Protein AF-A0A3M1J2Q9-F1 (afdb_monomer_lite)

pLDDT: mean 85.45, std 14.51, range [40.09, 98.12]

Sequence (84 aa):
MAREIIGTNPVLVDRLYKEAINLADEARTYFAVHSKVDRKRLNPMERVMYTCESLRISTRLMHVISWLMVRKAVANGELTEAEG

Structure (mmCIF, N/CA/C/O backbone):
data_AF-A0A3M1J2Q9-F1
#
_entry.id   AF-A0A3M1J2Q9-F1
#
loop_
_atom_site.group_PDB
_atom_site.id
_atom_site.type_symbol
_atom_site.label_atom_id
_atom_site.label_alt_id
_atom_site.label_comp_id
_atom_site.label_asym_id
_atom_site.label_entity_id
_atom_site.label_seq_id
_atom_site.pdbx_PDB_ins_code
_atom_site.Cartn_x
_atom_site.Cartn_y
_atom_site.Cartn_z
_atom_site.occupancy
_atom_site.B_iso_or_equiv
_atom_site.auth_seq_id
_atom_site.auth_comp_id
_atom_site.auth_asym_id
_atom_site.auth_atom_id
_atom_site.pdbx_PDB_model_num
ATOM 1 N N . MET A 1 1 ? -12.489 17.239 6.267 1.00 40.09 1 MET A N 1
ATOM 2 C CA . MET A 1 1 ? -13.717 16.653 5.688 1.00 40.09 1 MET A CA 1
ATOM 3 C C . MET A 1 1 ? -13.563 15.204 5.229 1.00 40.09 1 MET A C 1
ATOM 5 O O . MET A 1 1 ? -14.281 14.378 5.758 1.00 40.09 1 MET A O 1
ATOM 9 N N . ALA A 1 2 ? -12.644 14.824 4.326 1.00 41.66 2 ALA A N 1
ATOM 10 C CA . ALA A 1 2 ? -12.554 13.416 3.874 1.00 41.66 2 ALA A CA 1
ATOM 11 C C . ALA A 1 2 ? -12.049 12.409 4.940 1.00 41.66 2 ALA A C 1
ATOM 13 O O . ALA A 1 2 ? -12.306 11.215 4.826 1.00 41.66 2 ALA A O 1
ATOM 14 N N . ARG A 1 3 ? -11.351 12.881 5.985 1.00 48.72 3 ARG A N 1
ATOM 15 C CA . ARG A 1 3 ? -10.818 12.041 7.075 1.00 48.72 3 ARG A CA 1
ATOM 16 C C . ARG A 1 3 ? -11.877 11.520 8.057 1.00 48.72 3 ARG A C 1
ATOM 18 O O . ARG A 1 3 ? -11.638 10.492 8.672 1.00 48.72 3 ARG A O 1
ATOM 25 N N . GLU A 1 4 ? -13.030 12.179 8.180 1.00 49.75 4 GLU A N 1
ATOM 26 C CA . GLU A 1 4 ? -14.071 11.783 9.147 1.00 49.75 4 GLU A CA 1
ATOM 27 C C . GLU A 1 4 ? -15.055 10.749 8.581 1.00 49.75 4 GLU A C 1
ATOM 29 O O . GLU A 1 4 ? -15.596 9.945 9.331 1.00 49.75 4 GLU A O 1
ATOM 34 N N . ILE A 1 5 ? -15.256 10.703 7.258 1.00 52.56 5 ILE A N 1
ATOM 35 C CA . ILE A 1 5 ? -16.312 9.870 6.650 1.00 52.56 5 ILE A CA 1
ATOM 36 C C . ILE A 1 5 ? -15.971 8.369 6.681 1.00 52.56 5 ILE A C 1
ATOM 38 O O . ILE A 1 5 ? -16.865 7.534 6.784 1.00 52.56 5 ILE A O 1
ATOM 42 N N . ILE A 1 6 ? -14.686 8.005 6.619 1.00 55.75 6 ILE A N 1
ATOM 43 C CA . ILE A 1 6 ? -14.250 6.593 6.616 1.00 55.75 6 ILE A CA 1
ATOM 44 C C . ILE A 1 6 ? -13.998 6.080 8.047 1.00 55.75 6 ILE A C 1
ATOM 46 O O . ILE A 1 6 ? -13.828 4.883 8.258 1.00 55.75 6 ILE A O 1
ATOM 50 N N . GLY A 1 7 ? -14.005 6.965 9.051 1.00 56.56 7 GLY A N 1
ATOM 51 C CA . GLY A 1 7 ? -13.549 6.635 10.396 1.00 56.56 7 GLY A CA 1
ATOM 52 C C . GLY A 1 7 ? -14.357 5.534 11.096 1.00 56.56 7 GLY A C 1
ATOM 53 O O . GLY A 1 7 ? -13.793 4.695 11.787 1.00 56.56 7 GLY A O 1
ATOM 54 N N . THR A 1 8 ? -15.665 5.460 10.892 1.00 62.56 8 THR A N 1
ATOM 55 C CA . THR A 1 8 ? -16.532 4.755 11.854 1.00 62.56 8 THR A CA 1
ATOM 56 C C . THR A 1 8 ? -17.375 3.630 11.267 1.00 62.56 8 THR A C 1
ATOM 58 O O . THR A 1 8 ? -18.184 3.059 11.990 1.00 62.56 8 THR A O 1
ATOM 61 N N . ASN A 1 9 ? -17.211 3.276 9.985 1.00 83.31 9 ASN A N 1
ATOM 62 C CA . ASN A 1 9 ? -18.004 2.213 9.356 1.00 83.31 9 ASN A CA 1
ATOM 63 C C . ASN A 1 9 ? -17.161 0.943 9.096 1.00 83.31 9 ASN A C 1
ATOM 65 O O . ASN A 1 9 ? -16.455 0.885 8.083 1.00 83.31 9 ASN A O 1
ATOM 69 N N . PRO A 1 10 ? -17.265 -0.103 9.945 1.00 84.12 10 PRO A N 1
ATOM 70 C CA . PRO A 1 10 ? -16.479 -1.335 9.817 1.00 84.12 10 PRO A CA 1
ATOM 71 C C . PRO A 1 10 ? -16.694 -2.058 8.483 1.00 84.12 10 PRO A C 1
ATOM 73 O O . PRO A 1 10 ? -15.762 -2.623 7.914 1.00 84.12 10 PRO A O 1
ATOM 76 N N . VAL A 1 11 ? -17.919 -2.005 7.948 1.00 89.50 11 VAL A N 1
ATOM 77 C CA . VAL A 1 11 ? -18.270 -2.645 6.673 1.00 89.50 11 VAL A CA 1
ATOM 78 C C . VAL A 1 11 ? -17.584 -1.936 5.508 1.00 89.50 11 VAL A C 1
ATOM 80 O O . VAL A 1 11 ? -17.114 -2.594 4.582 1.00 89.50 11 VAL A O 1
ATOM 83 N N . LEU A 1 12 ? -17.508 -0.604 5.545 1.00 90.50 12 LEU A N 1
ATOM 84 C CA . LEU A 1 12 ? -16.808 0.172 4.523 1.00 90.50 12 LEU A CA 1
ATOM 85 C C . LEU A 1 12 ? -15.297 -0.083 4.572 1.00 90.50 12 LEU A C 1
ATOM 87 O O . LEU A 1 12 ? -14.691 -0.312 3.528 1.00 90.50 12 LEU A O 1
ATOM 91 N N . VAL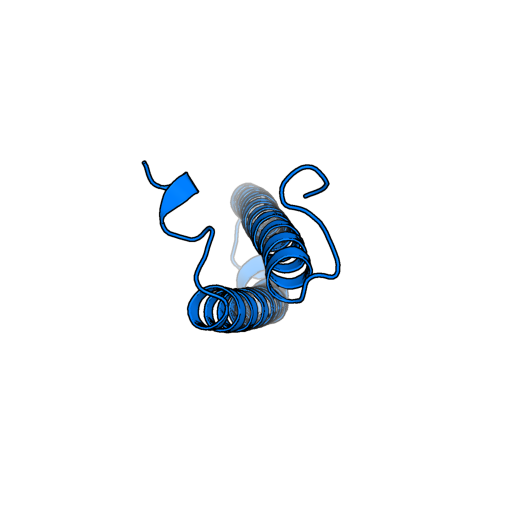 A 1 13 ? -14.704 -0.092 5.770 1.00 90.81 13 VAL A N 1
ATOM 92 C CA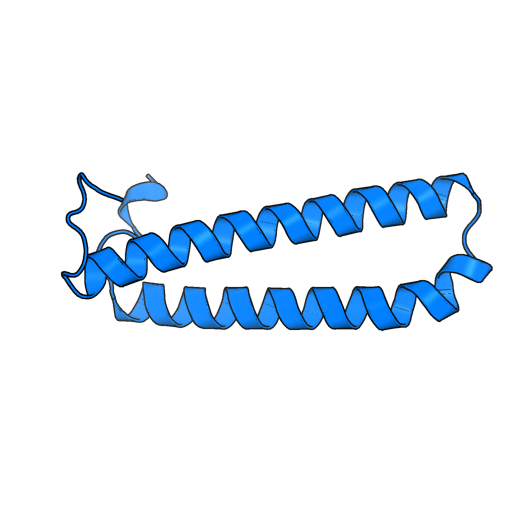 . VAL A 1 13 ? -13.266 -0.347 5.958 1.00 90.81 13 VAL A CA 1
ATOM 93 C C . VAL A 1 13 ? -12.875 -1.732 5.439 1.00 90.81 13 VAL A C 1
ATOM 95 O O . VAL A 1 13 ? -11.894 -1.848 4.708 1.00 90.81 13 VAL A O 1
ATOM 98 N N . ASP A 1 14 ? -13.652 -2.777 5.744 1.00 92.44 14 ASP A N 1
ATOM 99 C CA . ASP A 1 14 ? -13.352 -4.133 5.268 1.00 92.44 14 ASP A CA 1
ATOM 100 C C . ASP A 1 14 ? -13.474 -4.267 3.740 1.00 92.44 14 ASP A C 1
ATOM 102 O O . ASP A 1 14 ? -12.635 -4.915 3.109 1.00 92.44 14 ASP A O 1
ATOM 106 N N . ARG A 1 15 ? -14.470 -3.613 3.122 1.00 94.62 15 ARG A N 1
ATOM 107 C CA . ARG A 1 15 ? -14.598 -3.573 1.654 1.00 94.62 15 ARG A CA 1
ATOM 108 C C . ARG A 1 15 ? -13.422 -2.851 1.005 1.00 94.62 15 ARG A C 1
ATOM 110 O O . ARG A 1 15 ? -12.793 -3.422 0.121 1.00 94.62 15 ARG A O 1
ATOM 117 N N . LEU A 1 16 ? -13.086 -1.650 1.480 1.00 94.44 16 LEU A N 1
ATOM 118 C CA . LEU A 1 16 ? -11.961 -0.872 0.957 1.00 94.44 16 LEU A CA 1
ATOM 119 C C . LEU A 1 16 ? -10.632 -1.610 1.131 1.00 94.44 16 LEU A C 1
ATOM 121 O O . LEU A 1 16 ? -9.791 -1.568 0.240 1.00 94.44 16 LEU A O 1
ATOM 125 N N . TYR A 1 17 ? -10.440 -2.317 2.250 1.00 95.06 17 TYR A N 1
ATOM 126 C CA . TYR A 1 17 ? -9.254 -3.146 2.467 1.00 95.06 17 TYR A CA 1
ATOM 127 C C . TYR A 1 17 ? -9.140 -4.250 1.410 1.00 95.06 17 TYR A C 1
ATOM 129 O O . TYR A 1 17 ? -8.089 -4.400 0.788 1.00 95.06 17 TYR A O 1
ATOM 137 N N . LYS A 1 18 ? -10.227 -4.988 1.158 1.00 96.75 18 LYS A N 1
ATOM 138 C CA . LYS A 1 18 ? -10.264 -6.029 0.119 1.00 96.75 18 LYS A CA 1
ATOM 139 C C . LYS A 1 18 ? -10.020 -5.454 -1.276 1.00 96.75 18 LYS A C 1
ATOM 141 O O . LYS A 1 18 ? -9.223 -6.010 -2.023 1.00 96.75 18 LYS A O 1
ATOM 146 N N . GLU A 1 19 ? -10.652 -4.332 -1.607 1.00 97.31 19 GLU A N 1
ATOM 147 C CA . GLU A 1 19 ? -10.442 -3.640 -2.884 1.00 97.31 19 GLU A CA 1
ATOM 148 C C . GLU A 1 19 ? -8.991 -3.175 -3.051 1.00 97.31 19 GLU A C 1
ATOM 150 O O . GLU A 1 19 ? -8.402 -3.388 -4.106 1.00 97.31 19 GLU A O 1
ATOM 155 N N . ALA A 1 20 ? -8.380 -2.603 -2.010 1.00 97.12 20 ALA A N 1
ATOM 156 C CA . ALA A 1 20 ? -6.990 -2.156 -2.054 1.00 97.12 20 ALA A CA 1
ATOM 157 C C . ALA A 1 20 ? -6.007 -3.323 -2.238 1.00 97.12 20 ALA A C 1
ATOM 159 O O . ALA A 1 20 ? -5.037 -3.195 -2.986 1.00 97.12 20 ALA A O 1
ATOM 160 N N . ILE A 1 21 ? -6.266 -4.465 -1.592 1.00 97.69 21 ILE A N 1
ATOM 161 C CA . ILE A 1 21 ? -5.479 -5.691 -1.772 1.00 97.69 21 ILE A CA 1
ATOM 162 C C . ILE A 1 21 ? -5.629 -6.232 -3.199 1.00 97.69 21 ILE A C 1
ATOM 164 O O . ILE A 1 21 ? -4.618 -6.533 -3.832 1.00 97.69 21 ILE A O 1
ATOM 168 N N . ASN A 1 22 ? -6.854 -6.298 -3.729 1.00 98.12 22 ASN A N 1
ATOM 169 C CA . ASN A 1 22 ? -7.097 -6.733 -5.107 1.00 98.12 22 ASN A CA 1
ATOM 170 C C . ASN A 1 22 ? -6.396 -5.810 -6.111 1.00 98.12 22 ASN A C 1
ATOM 172 O O . ASN A 1 22 ? -5.686 -6.283 -6.992 1.00 98.12 22 ASN A O 1
ATOM 176 N N . LEU A 1 23 ? -6.501 -4.492 -5.926 1.00 97.56 23 LEU A N 1
ATOM 177 C CA . LEU A 1 23 ? -5.841 -3.503 -6.777 1.00 97.56 23 LEU A CA 1
ATOM 178 C C . LEU A 1 23 ? -4.308 -3.635 -6.734 1.00 97.56 23 LEU A C 1
ATOM 180 O O . LEU A 1 23 ? -3.638 -3.454 -7.751 1.00 97.56 23 LEU A O 1
ATOM 184 N N . ALA A 1 24 ? -3.737 -3.969 -5.573 1.00 97.12 24 ALA A N 1
ATOM 185 C CA . ALA A 1 24 ? -2.309 -4.252 -5.441 1.00 97.12 24 ALA A CA 1
ATOM 186 C C . ALA A 1 24 ? -1.884 -5.524 -6.180 1.00 97.12 24 ALA A C 1
ATOM 188 O O . ALA A 1 24 ? -0.822 -5.528 -6.810 1.00 97.12 24 ALA A O 1
ATOM 189 N N . ASP A 1 25 ? -2.702 -6.574 -6.148 1.00 96.69 25 ASP A N 1
ATOM 190 C CA . ASP A 1 25 ? -2.438 -7.806 -6.892 1.00 96.69 25 ASP A CA 1
ATOM 191 C C . ASP A 1 25 ? -2.582 -7.612 -8.411 1.00 96.69 25 ASP A C 1
ATOM 193 O O . ASP A 1 25 ? -1.714 -8.030 -9.183 1.00 96.69 25 ASP A O 1
ATOM 197 N N . GLU A 1 26 ? -3.605 -6.879 -8.852 1.00 95.81 26 GLU A N 1
ATOM 198 C CA . GLU A 1 26 ? -3.788 -6.497 -10.254 1.00 95.81 26 GLU A CA 1
ATOM 199 C C . GLU A 1 26 ? -2.611 -5.660 -10.765 1.00 95.81 26 GLU A C 1
ATOM 201 O O . GLU A 1 26 ? -2.031 -5.975 -11.808 1.00 95.81 26 GLU A O 1
ATOM 206 N N . ALA A 1 27 ? -2.187 -4.639 -10.010 1.00 94.12 27 ALA A N 1
ATOM 207 C CA . ALA A 1 27 ? -1.026 -3.821 -10.353 1.00 94.12 27 ALA A CA 1
ATOM 208 C C . ALA A 1 27 ? 0.254 -4.667 -10.432 1.00 94.12 27 ALA A C 1
ATOM 210 O O . ALA A 1 27 ? 1.009 -4.568 -11.403 1.00 94.12 27 ALA A O 1
ATOM 211 N N . ARG A 1 28 ? 0.484 -5.557 -9.457 1.00 93.31 28 ARG A N 1
ATOM 212 C CA . ARG A 1 28 ? 1.614 -6.499 -9.464 1.00 93.31 28 ARG A CA 1
ATOM 213 C C . ARG A 1 28 ? 1.604 -7.378 -10.713 1.00 93.31 28 ARG A C 1
ATOM 215 O O . ARG A 1 28 ? 2.644 -7.544 -11.356 1.00 93.31 28 ARG A O 1
ATOM 222 N N . THR A 1 29 ? 0.447 -7.935 -11.050 1.00 93.12 29 THR A N 1
ATOM 223 C CA . THR A 1 29 ? 0.260 -8.812 -12.209 1.00 93.12 29 THR A CA 1
ATOM 224 C C . THR A 1 29 ? 0.518 -8.050 -13.503 1.00 93.12 29 THR A C 1
ATOM 226 O O . THR A 1 29 ? 1.301 -8.499 -14.346 1.00 93.12 29 THR A O 1
ATOM 229 N N . TYR A 1 30 ? -0.042 -6.846 -13.624 1.00 89.19 30 TYR A N 1
ATOM 230 C CA . TYR A 1 30 ? 0.193 -5.952 -14.748 1.00 89.19 30 TYR A CA 1
ATOM 231 C C . TYR A 1 30 ? 1.687 -5.663 -14.927 1.00 89.19 30 TYR A C 1
ATOM 233 O O . TYR A 1 30 ? 2.224 -5.866 -16.021 1.00 89.19 30 TYR A O 1
ATOM 241 N N . PHE A 1 31 ? 2.391 -5.283 -13.853 1.00 88.69 31 PHE A N 1
ATOM 242 C CA . PHE A 1 31 ? 3.825 -4.997 -13.912 1.00 88.69 31 PHE A CA 1
ATOM 243 C C . PHE A 1 31 ? 4.657 -6.227 -14.291 1.00 88.69 31 PHE A C 1
ATOM 245 O O . PHE A 1 31 ? 5.617 -6.103 -15.057 1.00 88.69 31 PHE A O 1
ATOM 252 N N . ALA A 1 32 ? 4.297 -7.417 -13.806 1.00 85.31 32 ALA A N 1
ATOM 253 C CA . ALA A 1 32 ? 4.995 -8.659 -14.126 1.00 85.31 32 ALA A CA 1
ATOM 254 C C . ALA A 1 32 ? 4.876 -9.035 -15.614 1.00 85.31 32 ALA A C 1
ATOM 256 O O . ALA A 1 32 ? 5.862 -9.466 -16.217 1.00 85.31 32 ALA A O 1
ATOM 257 N N . VAL A 1 33 ? 3.704 -8.823 -16.218 1.00 79.88 33 VAL A N 1
ATOM 258 C CA . VAL A 1 33 ? 3.439 -9.123 -17.635 1.00 79.88 33 VAL A CA 1
ATOM 259 C C . VAL A 1 33 ? 4.057 -8.063 -18.558 1.00 79.88 33 VAL A C 1
ATOM 261 O O . VAL A 1 33 ? 4.826 -8.397 -19.465 1.00 79.88 33 VAL A O 1
ATOM 264 N N . HIS A 1 34 ? 3.809 -6.777 -18.290 1.00 69.50 34 HIS A N 1
ATOM 265 C CA . HIS A 1 34 ? 4.251 -5.670 -19.151 1.00 69.50 34 HIS A CA 1
ATOM 266 C C . HIS A 1 34 ? 5.760 -5.416 -19.052 1.00 69.50 34 HIS A C 1
ATOM 268 O O . HIS A 1 34 ? 6.394 -5.003 -20.026 1.00 69.50 34 HIS A O 1
ATOM 274 N N . SER A 1 35 ? 6.394 -5.766 -17.925 1.00 64.56 35 SER A N 1
ATOM 275 C CA . SER A 1 35 ? 7.855 -5.683 -17.808 1.00 64.56 35 SER A CA 1
ATOM 276 C C . SER A 1 35 ? 8.605 -6.572 -18.807 1.00 64.56 35 SER A C 1
ATOM 278 O O . SER A 1 35 ? 9.760 -6.282 -19.112 1.00 64.56 35 SER A O 1
ATOM 280 N N . LYS A 1 36 ? 7.988 -7.636 -19.339 1.00 66.88 36 LYS A N 1
ATOM 281 C CA . LYS A 1 36 ? 8.657 -8.561 -20.268 1.00 66.88 36 LYS A CA 1
ATOM 282 C C . LYS A 1 36 ? 8.433 -8.212 -21.737 1.00 66.88 36 LYS A C 1
ATOM 284 O O . LYS A 1 36 ? 9.377 -8.307 -22.522 1.00 66.88 36 LYS A O 1
ATOM 289 N N . VAL A 1 37 ? 7.211 -7.829 -22.106 1.00 64.00 37 VAL A N 1
ATOM 290 C CA . VAL A 1 37 ? 6.822 -7.622 -23.512 1.00 64.00 37 VAL A CA 1
ATOM 291 C C . VAL A 1 37 ? 7.059 -6.176 -23.956 1.00 64.00 37 VAL A C 1
ATOM 293 O O . VAL A 1 37 ? 7.663 -5.961 -25.007 1.00 64.00 37 VAL A O 1
ATOM 296 N N . ASP A 1 38 ? 6.711 -5.185 -23.130 1.00 63.09 38 ASP A N 1
ATOM 297 C CA . ASP A 1 38 ? 6.798 -3.773 -23.528 1.00 63.09 38 ASP A CA 1
ATOM 298 C C . ASP A 1 38 ? 8.165 -3.145 -23.277 1.00 63.09 38 ASP A C 1
ATOM 300 O O . ASP A 1 38 ? 8.597 -2.294 -24.051 1.00 63.09 38 ASP A O 1
ATOM 304 N N . ARG A 1 39 ? 8.940 -3.613 -22.286 1.00 63.94 39 ARG A N 1
ATOM 305 C CA . ARG A 1 39 ? 10.293 -3.066 -22.047 1.00 63.94 39 ARG A CA 1
ATOM 306 C C . ARG A 1 39 ? 11.230 -3.192 -23.249 1.00 63.94 39 ARG A C 1
ATOM 308 O O . ARG A 1 39 ? 12.154 -2.394 -23.360 1.00 63.94 39 ARG A O 1
ATOM 315 N N . LYS A 1 40 ? 11.013 -4.165 -24.141 1.00 69.81 40 LYS A N 1
ATOM 316 C CA . LYS A 1 40 ? 11.802 -4.308 -25.378 1.00 69.81 40 LYS A CA 1
ATOM 317 C C . LYS A 1 40 ? 11.421 -3.286 -26.454 1.00 69.81 40 LYS A C 1
ATOM 319 O O . LYS A 1 40 ? 12.233 -3.029 -27.335 1.00 69.81 40 LYS A O 1
ATOM 324 N N . ARG A 1 41 ? 10.209 -2.727 -26.388 1.00 81.19 41 ARG A N 1
ATOM 325 C CA . ARG A 1 41 ? 9.687 -1.717 -27.320 1.00 81.19 41 ARG A CA 1
ATOM 326 C C . ARG A 1 41 ? 9.927 -0.286 -26.841 1.00 81.19 41 ARG A C 1
ATOM 328 O O . ARG A 1 41 ? 10.036 0.607 -27.669 1.00 81.19 41 ARG A O 1
ATOM 335 N N . LEU A 1 42 ? 10.040 -0.090 -25.528 1.00 83.81 42 LEU A N 1
ATOM 336 C CA . LEU A 1 42 ? 10.301 1.208 -24.910 1.00 83.81 42 LEU A CA 1
ATOM 337 C C . LEU A 1 42 ? 11.767 1.635 -25.061 1.00 83.81 42 LEU A C 1
ATOM 339 O O . LEU A 1 42 ? 12.692 0.843 -24.841 1.00 83.81 42 LEU A O 1
ATOM 343 N N . ASN A 1 43 ? 11.989 2.915 -25.349 1.00 90.25 43 ASN A N 1
ATOM 344 C CA . ASN A 1 43 ? 13.309 3.535 -25.334 1.00 90.25 43 ASN A CA 1
ATOM 345 C C . ASN A 1 43 ? 13.873 3.624 -23.890 1.00 90.25 43 ASN A C 1
ATOM 347 O O . ASN A 1 43 ? 13.148 3.405 -22.915 1.00 90.25 43 ASN A O 1
ATOM 351 N N . PRO A 1 44 ? 15.177 3.913 -23.700 1.00 89.94 44 PRO A N 1
ATOM 352 C CA . PRO A 1 44 ? 15.785 3.949 -22.367 1.00 89.94 44 PRO A CA 1
ATOM 353 C C . PRO A 1 44 ? 15.087 4.874 -21.364 1.00 89.94 44 PRO A C 1
ATOM 355 O O . PRO A 1 44 ? 14.918 4.484 -20.209 1.00 89.94 44 PRO A O 1
ATOM 358 N N . MET A 1 45 ? 14.649 6.058 -21.796 1.00 92.69 45 MET A N 1
ATOM 359 C CA . MET A 1 45 ? 13.990 7.030 -20.923 1.00 92.69 45 MET A CA 1
ATOM 360 C C . MET A 1 45 ? 12.595 6.552 -20.509 1.00 92.69 45 MET A C 1
ATOM 362 O O . MET A 1 45 ? 12.230 6.617 -19.336 1.00 92.69 45 MET A O 1
ATOM 366 N N . GLU A 1 46 ? 11.839 5.979 -21.445 1.00 90.12 46 GLU A N 1
ATOM 367 C CA . GLU A 1 46 ? 10.526 5.390 -21.170 1.00 90.12 46 GLU A CA 1
ATOM 368 C C . GLU A 1 46 ? 10.610 4.224 -20.177 1.00 90.12 46 GLU A C 1
ATOM 370 O O . GLU A 1 46 ? 9.751 4.090 -19.307 1.00 90.12 46 GLU A O 1
ATOM 375 N N . ARG A 1 47 ? 11.671 3.404 -20.236 1.00 88.25 47 ARG A N 1
ATOM 376 C CA . ARG A 1 47 ? 11.889 2.319 -19.261 1.00 88.25 47 ARG A CA 1
ATOM 377 C C . ARG A 1 47 ? 12.135 2.835 -17.843 1.00 88.25 47 ARG A C 1
ATOM 379 O O . ARG A 1 47 ? 11.662 2.219 -16.881 1.00 88.25 47 ARG A O 1
ATOM 386 N N . VAL A 1 48 ? 12.875 3.938 -17.707 1.00 91.88 48 VAL A N 1
ATOM 387 C CA . VAL A 1 48 ? 13.107 4.592 -16.409 1.00 91.88 48 VAL A CA 1
ATOM 388 C C . VAL A 1 48 ? 11.793 5.146 -15.876 1.00 91.88 48 VAL A C 1
ATOM 390 O O . VAL A 1 48 ? 11.409 4.809 -14.758 1.00 91.88 48 VAL A O 1
ATOM 393 N N . MET A 1 49 ? 11.057 5.898 -16.697 1.00 91.81 49 MET A N 1
ATOM 394 C CA . MET A 1 49 ? 9.756 6.456 -16.318 1.00 91.81 49 MET A CA 1
ATOM 395 C C . MET A 1 49 ? 8.764 5.368 -15.906 1.00 91.81 49 MET A C 1
ATOM 397 O O . MET A 1 49 ? 8.172 5.461 -14.835 1.00 91.81 49 MET A O 1
ATOM 401 N N . TYR A 1 50 ? 8.653 4.289 -16.684 1.00 89.50 50 TYR A N 1
ATOM 402 C CA . TYR A 1 50 ? 7.813 3.142 -16.340 1.00 89.50 50 TYR A CA 1
ATOM 403 C C . TYR A 1 50 ? 8.165 2.567 -14.962 1.00 89.50 50 TYR A C 1
ATOM 405 O O . TYR A 1 50 ? 7.280 2.267 -14.162 1.00 89.50 50 TYR A O 1
ATOM 413 N N . THR A 1 51 ? 9.458 2.424 -14.664 1.00 91.19 51 THR A N 1
ATOM 414 C CA . THR A 1 51 ? 9.922 1.899 -13.373 1.00 91.19 51 THR A CA 1
ATOM 415 C C . THR A 1 51 ? 9.592 2.860 -12.229 1.00 91.19 51 T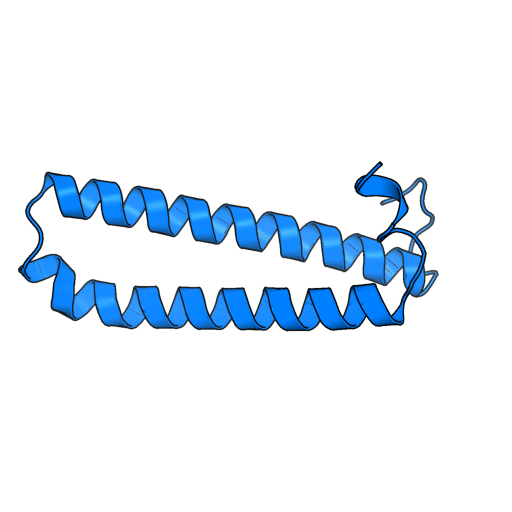HR A C 1
ATOM 417 O O . THR A 1 51 ? 9.083 2.421 -11.199 1.00 91.19 51 THR A O 1
ATOM 420 N N . CYS A 1 52 ? 9.808 4.164 -12.423 1.00 95.00 52 CYS A N 1
ATOM 421 C CA . CYS A 1 52 ? 9.462 5.198 -11.449 1.00 95.00 52 CYS A CA 1
ATOM 422 C C . CYS A 1 52 ? 7.957 5.229 -11.147 1.00 95.00 52 CYS A C 1
ATOM 424 O O . CYS A 1 52 ? 7.569 5.262 -9.980 1.00 95.00 52 CYS A O 1
ATOM 426 N N . GLU A 1 53 ? 7.105 5.179 -12.174 1.00 94.25 53 GLU A N 1
ATOM 427 C CA . GLU A 1 53 ? 5.651 5.174 -11.987 1.00 94.25 53 GLU A CA 1
ATOM 428 C C . GLU A 1 53 ? 5.161 3.864 -11.358 1.00 94.25 53 GLU A C 1
ATOM 430 O O . GLU A 1 53 ? 4.330 3.898 -10.452 1.00 94.25 53 GLU A O 1
ATOM 435 N N . SER A 1 54 ? 5.729 2.715 -11.743 1.00 93.62 54 SER A N 1
ATOM 436 C CA . SER A 1 54 ? 5.402 1.419 -11.123 1.00 93.62 54 SER A CA 1
ATOM 437 C C . SER A 1 54 ? 5.715 1.418 -9.624 1.00 93.62 54 SER A C 1
ATOM 439 O O . SER A 1 54 ? 4.912 0.958 -8.806 1.00 93.62 54 SER A O 1
ATOM 441 N N . LEU A 1 55 ? 6.870 1.975 -9.246 1.00 95.62 55 LEU A N 1
ATOM 442 C CA . LEU A 1 55 ? 7.251 2.129 -7.847 1.00 95.62 55 LEU A CA 1
ATOM 443 C C . LEU A 1 55 ? 6.303 3.091 -7.125 1.00 95.62 55 LEU A C 1
ATOM 445 O O . LEU A 1 55 ? 5.799 2.759 -6.057 1.00 95.62 55 LEU A O 1
ATOM 449 N N . ARG A 1 56 ? 5.996 4.244 -7.731 1.00 96.25 56 ARG A N 1
ATOM 450 C CA . ARG A 1 56 ? 5.070 5.231 -7.161 1.00 96.25 56 ARG A CA 1
ATOM 451 C C . ARG A 1 56 ? 3.692 4.629 -6.888 1.00 96.25 56 ARG A C 1
ATOM 453 O O . ARG A 1 56 ? 3.134 4.869 -5.818 1.00 96.25 56 ARG A O 1
ATOM 460 N N . ILE A 1 57 ? 3.152 3.854 -7.828 1.00 96.12 57 ILE A N 1
ATOM 461 C CA . ILE A 1 57 ? 1.872 3.153 -7.665 1.00 96.12 57 ILE A CA 1
ATOM 462 C C . ILE A 1 57 ? 1.969 2.155 -6.507 1.00 96.12 57 ILE A C 1
ATOM 464 O O . ILE A 1 57 ? 1.145 2.199 -5.596 1.00 96.12 57 ILE A O 1
ATOM 468 N N . SER A 1 58 ? 3.013 1.323 -6.486 1.00 96.81 58 SER A N 1
ATOM 469 C CA . SER A 1 58 ? 3.209 0.302 -5.447 1.00 96.81 58 SER A CA 1
ATOM 470 C C . SER A 1 58 ? 3.322 0.912 -4.045 1.00 96.81 58 SER A C 1
ATOM 472 O O . SER A 1 58 ? 2.684 0.441 -3.107 1.00 96.81 58 SER A O 1
ATOM 474 N N . THR A 1 59 ? 4.073 2.007 -3.894 1.00 97.69 59 THR A N 1
ATOM 475 C CA . THR A 1 59 ? 4.202 2.724 -2.619 1.00 97.69 59 THR A CA 1
ATOM 476 C C . THR A 1 59 ? 2.878 3.350 -2.181 1.00 97.69 59 THR A C 1
ATOM 478 O O . THR A 1 59 ? 2.534 3.287 -1.003 1.00 97.69 59 THR A O 1
ATOM 481 N N . ARG A 1 60 ? 2.096 3.924 -3.108 1.00 97.62 60 ARG A N 1
ATOM 482 C CA . ARG A 1 60 ? 0.765 4.463 -2.782 1.00 97.62 60 ARG A CA 1
ATOM 483 C C . ARG A 1 60 ? -0.186 3.368 -2.305 1.00 97.62 60 ARG A C 1
ATOM 485 O O . ARG A 1 60 ? -0.860 3.571 -1.301 1.00 97.62 60 ARG A O 1
ATOM 492 N N . LEU A 1 61 ? -0.201 2.217 -2.975 1.00 97.75 61 LEU A N 1
ATOM 493 C CA . LEU A 1 61 ? -1.029 1.076 -2.576 1.00 97.75 61 LEU A CA 1
ATOM 494 C C . LEU A 1 61 ? -0.611 0.532 -1.209 1.00 97.75 61 LEU A C 1
ATOM 496 O O . LEU A 1 61 ? -1.471 0.325 -0.360 1.00 97.75 61 LEU A O 1
ATOM 500 N N . MET A 1 62 ? 0.694 0.405 -0.952 1.00 97.88 62 MET A N 1
ATOM 501 C CA . MET A 1 62 ? 1.215 0.009 0.360 1.00 97.88 62 MET A CA 1
ATOM 502 C C . MET A 1 62 ? 0.735 0.949 1.473 1.00 97.88 62 MET A C 1
ATOM 504 O O . MET A 1 62 ? 0.255 0.488 2.505 1.00 97.88 62 MET A O 1
ATOM 508 N N . HIS A 1 63 ? 0.827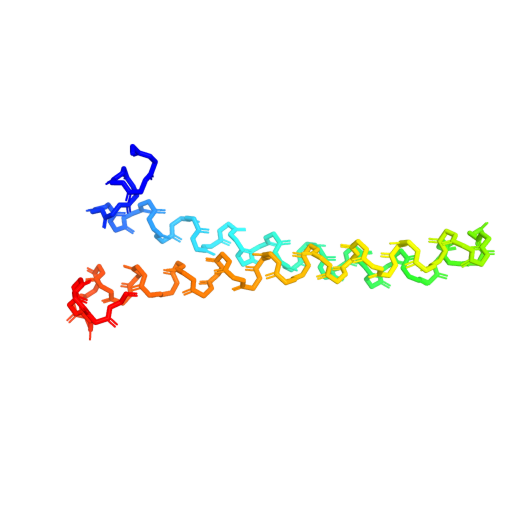 2.267 1.268 1.00 97.31 63 HIS A N 1
ATOM 509 C CA . HIS A 1 63 ? 0.365 3.238 2.261 1.00 97.31 63 HIS A CA 1
ATOM 510 C C . HIS A 1 63 ? -1.150 3.169 2.490 1.00 97.31 63 HIS A C 1
ATOM 512 O O . HIS A 1 63 ? -1.589 3.240 3.635 1.00 97.31 63 HIS A O 1
ATOM 518 N N . VAL A 1 64 ? -1.949 2.998 1.430 1.00 96.25 64 VAL A N 1
ATOM 519 C CA . VAL A 1 64 ? -3.409 2.839 1.546 1.00 96.25 64 VAL A CA 1
ATOM 520 C C . VAL A 1 64 ? -3.761 1.567 2.316 1.00 96.25 64 VAL A C 1
ATOM 522 O O . VAL A 1 64 ? -4.569 1.624 3.238 1.00 96.25 64 VAL A O 1
ATOM 525 N N . ILE A 1 65 ? -3.127 0.439 1.986 1.00 96.81 65 ILE A N 1
ATOM 526 C CA . ILE A 1 65 ? -3.337 -0.840 2.676 1.00 96.81 65 ILE A CA 1
ATOM 527 C C . ILE A 1 65 ? -2.952 -0.719 4.150 1.00 96.81 65 ILE A C 1
ATOM 529 O O . ILE A 1 65 ? -3.751 -1.077 5.008 1.00 96.81 65 ILE A O 1
ATOM 533 N N . SER A 1 66 ? -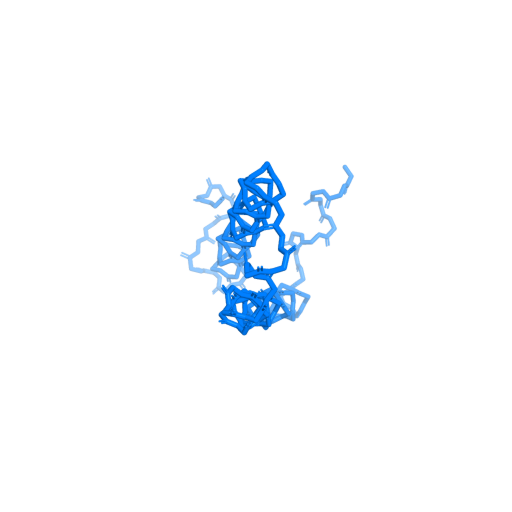1.772 -0.168 4.446 1.00 96.25 66 SER A N 1
ATOM 534 C CA . SER A 1 66 ? -1.302 0.052 5.819 1.00 96.25 66 SER A CA 1
ATOM 535 C C . SER A 1 66 ? -2.302 0.881 6.630 1.00 96.25 66 SER A C 1
ATOM 537 O O . SER A 1 66 ? -2.718 0.477 7.715 1.00 96.25 66 SER A O 1
ATOM 539 N N . TRP A 1 67 ? -2.791 1.988 6.064 1.00 94.56 67 TRP A N 1
ATOM 540 C CA . TRP A 1 67 ? -3.803 2.814 6.718 1.00 94.56 67 TRP A CA 1
ATOM 541 C C . TRP A 1 67 ? -5.120 2.055 6.959 1.00 94.56 67 TRP A C 1
ATOM 543 O O . TRP A 1 67 ? -5.701 2.145 8.040 1.00 94.56 67 TRP A O 1
ATOM 553 N N . LEU A 1 68 ? -5.578 1.258 5.989 1.00 94.19 68 LEU A N 1
ATOM 554 C CA . LEU A 1 68 ? -6.790 0.444 6.127 1.00 94.19 68 LEU A CA 1
ATOM 555 C C . LEU A 1 68 ? -6.636 -0.678 7.163 1.00 94.19 68 LEU A C 1
ATOM 557 O O . LEU A 1 68 ? -7.604 -0.982 7.858 1.00 94.19 68 LEU A O 1
ATOM 561 N N . MET A 1 69 ? -5.442 -1.262 7.312 1.00 93.94 69 MET A N 1
ATOM 562 C CA . MET A 1 69 ? -5.157 -2.241 8.369 1.00 93.94 69 MET A CA 1
ATOM 563 C C . MET A 1 69 ? -5.336 -1.622 9.754 1.00 93.94 69 MET A C 1
ATOM 565 O O . MET A 1 69 ? -6.010 -2.209 10.597 1.00 93.94 69 MET A O 1
ATOM 569 N N . VAL A 1 70 ? -4.807 -0.415 9.962 1.00 93.06 70 VAL A N 1
ATOM 570 C CA . VAL A 1 70 ? -4.973 0.316 11.224 1.00 93.06 70 VAL A CA 1
ATOM 571 C C . VAL A 1 70 ? -6.448 0.624 11.486 1.00 93.06 70 VAL A C 1
ATOM 573 O O . VAL A 1 70 ? -6.953 0.328 12.566 1.00 93.06 70 VAL A O 1
ATOM 576 N N . ARG A 1 71 ? -7.192 1.130 10.488 1.00 91.44 71 ARG A N 1
ATOM 577 C CA . ARG A 1 71 ? -8.641 1.371 10.648 1.00 91.44 71 ARG A CA 1
ATOM 578 C C . ARG A 1 71 ? -9.412 0.091 10.969 1.00 91.44 71 ARG A C 1
ATOM 580 O O . ARG A 1 71 ? -10.376 0.145 11.726 1.00 91.44 71 ARG A O 1
ATOM 587 N N . LYS A 1 72 ? -9.002 -1.049 10.409 1.00 90.81 72 LYS A N 1
ATOM 588 C CA . LYS A 1 72 ? -9.619 -2.349 10.684 1.00 90.81 72 LYS A CA 1
ATOM 589 C C . LYS A 1 72 ? -9.347 -2.815 12.115 1.00 90.81 72 LYS A C 1
ATOM 591 O O . LYS A 1 72 ? -10.282 -3.246 12.778 1.00 90.81 72 LYS A O 1
ATOM 596 N N . ALA A 1 73 ? -8.118 -2.664 12.602 1.00 91.19 73 ALA A N 1
ATOM 597 C CA . ALA A 1 73 ? -7.768 -2.962 13.990 1.00 91.19 73 ALA A CA 1
ATOM 598 C C . ALA A 1 73 ? -8.567 -2.087 14.976 1.00 91.19 73 ALA A C 1
ATOM 600 O O . ALA A 1 73 ? -9.138 -2.599 15.936 1.00 91.19 73 ALA A O 1
ATOM 601 N N . VAL A 1 74 ? -8.716 -0.789 14.682 1.00 90.00 74 VAL A N 1
ATOM 602 C CA . VAL A 1 74 ? -9.583 0.115 15.458 1.00 90.00 74 VAL A CA 1
ATOM 603 C C . VAL A 1 74 ? -11.046 -0.343 15.433 1.00 90.00 74 VAL A C 1
ATOM 605 O O . VAL A 1 74 ? -11.688 -0.427 16.476 1.00 90.00 74 VAL A O 1
ATOM 608 N N . ALA A 1 75 ? -11.580 -0.694 14.259 1.00 86.56 75 ALA A N 1
ATOM 609 C CA . ALA A 1 75 ? -12.962 -1.159 14.117 1.00 86.56 75 ALA A CA 1
ATOM 610 C C . ALA A 1 75 ? -13.239 -2.486 14.852 1.00 86.56 75 ALA A C 1
ATOM 612 O O . ALA A 1 75 ? -14.366 -2.717 15.288 1.00 86.56 75 ALA A O 1
ATOM 613 N N . ASN A 1 76 ? -12.222 -3.337 15.004 1.00 88.56 76 ASN A N 1
ATOM 614 C CA . ASN A 1 76 ? -12.295 -4.587 15.759 1.00 88.56 76 ASN A CA 1
ATOM 615 C C . ASN A 1 76 ? -12.096 -4.398 17.275 1.00 88.56 76 ASN A C 1
ATOM 617 O O . ASN A 1 76 ? -12.235 -5.363 18.026 1.00 88.56 76 ASN A O 1
ATOM 621 N N . GLY A 1 77 ? -11.760 -3.187 17.733 1.00 88.31 77 GLY A N 1
ATOM 622 C CA . GLY A 1 77 ? -11.406 -2.915 19.129 1.00 88.31 77 GLY A CA 1
ATOM 623 C C . GLY A 1 77 ? -10.019 -3.427 19.535 1.00 88.31 77 GLY A C 1
ATOM 624 O O . GLY A 1 77 ? -9.737 -3.525 20.725 1.00 88.31 77 GLY A O 1
ATOM 625 N N . GLU A 1 78 ? -9.161 -3.764 18.566 1.00 91.12 78 GLU A N 1
ATOM 626 C CA . GLU A 1 78 ? -7.770 -4.190 18.790 1.00 91.12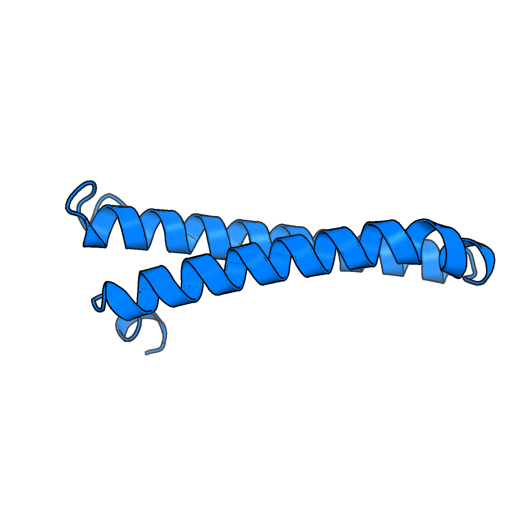 78 GLU A CA 1
ATOM 627 C C . GLU A 1 78 ? -6.842 -2.995 19.068 1.00 91.12 78 GLU A C 1
ATOM 629 O O . GLU A 1 78 ? -5.821 -3.153 19.733 1.00 91.12 78 GLU A O 1
ATOM 634 N N . LEU A 1 79 ? -7.202 -1.809 18.564 1.00 90.00 79 LEU A N 1
ATOM 635 C CA . LEU A 1 79 ? -6.526 -0.532 18.805 1.00 90.00 79 LEU A CA 1
ATOM 636 C C . LEU A 1 79 ? -7.552 0.538 19.180 1.00 90.00 79 LEU A C 1
ATOM 638 O O . LEU A 1 79 ? -8.693 0.517 18.715 1.00 90.00 79 LEU A O 1
ATOM 642 N N . THR A 1 80 ? -7.142 1.517 19.975 1.00 85.94 80 THR A N 1
ATOM 643 C CA . THR A 1 80 ? -7.914 2.749 20.161 1.00 85.94 80 THR A CA 1
ATOM 644 C C . THR A 1 80 ? -7.654 3.731 19.015 1.00 85.94 80 THR A C 1
ATOM 646 O O . THR A 1 80 ? -6.622 3.673 18.348 1.00 85.94 80 THR A O 1
ATOM 649 N N . GLU A 1 81 ? -8.558 4.691 18.790 1.00 80.50 81 GLU A N 1
ATOM 650 C CA . GLU A 1 81 ? -8.332 5.744 17.782 1.00 80.50 81 GLU A CA 1
ATOM 651 C C . GLU A 1 81 ? -7.102 6.617 18.069 1.00 80.50 81 GLU A C 1
ATOM 653 O O . GLU A 1 81 ? -6.587 7.250 17.156 1.00 80.50 81 GLU A O 1
ATOM 658 N N . ALA A 1 82 ? -6.636 6.668 19.319 1.00 80.06 82 ALA A N 1
ATOM 659 C CA . ALA A 1 82 ? -5.431 7.405 19.693 1.00 80.06 82 ALA A CA 1
ATOM 660 C C . ALA A 1 82 ? -4.135 6.638 19.371 1.00 80.06 82 ALA A C 1
ATOM 662 O O . ALA A 1 82 ? -3.069 7.246 19.308 1.00 80.06 82 ALA A O 1
ATOM 663 N N . GLU A 1 83 ? -4.221 5.318 19.186 1.00 76.12 83 GLU A N 1
ATOM 664 C CA . GLU A 1 83 ? -3.083 4.432 18.911 1.00 76.12 83 GLU A CA 1
ATOM 665 C C . GLU A 1 83 ? -2.869 4.166 17.410 1.00 76.12 83 GLU A C 1
ATOM 667 O O . GLU A 1 83 ? -1.818 3.640 17.041 1.00 76.12 83 GLU A O 1
ATOM 672 N N . GLY A 1 84 ? -3.839 4.513 16.553 1.00 63.28 84 GLY A N 1
ATOM 673 C CA . GLY A 1 84 ? -3.812 4.289 15.100 1.00 63.28 84 GLY A CA 1
ATOM 674 C C . GLY A 1 84 ? -3.695 5.558 14.264 1.00 63.28 84 GLY A C 1
ATOM 675 O O . GLY A 1 84 ? -2.918 5.545 13.281 1.00 63.28 84 GLY A O 1
#

Secondary structure (DSSP, 8-state):
-HHHHTSS-HHHHHHHHHHHHHHHHHHHHHHHHHHHHTTTTS-HHHHHHHHHHHHHHHHHHHHHHHHHHHHHHHHTTSS-TTT-

Radius of gyration: 16.99 Å; chains: 1; bounding box: 34×26×48 Å

Foldseek 3Di:
DVVPPQQADLVSLVVQLVVLVVVLVVLVVVCVVCVVPVVVVDDPVVNVVVVVVSVVVNVVSVVSNVVSVVSNCCNVVVDPPVRD